Protein AF-A0A5F5XV29-F1 (afdb_monomer)

Structure (mmCIF, N/CA/C/O backbone):
data_AF-A0A5F5XV29-F1
#
_entry.id   AF-A0A5F5XV29-F1
#
loop_
_atom_site.group_PDB
_atom_site.id
_atom_site.type_symbol
_atom_site.label_atom_id
_atom_site.label_alt_id
_atom_site.label_comp_id
_atom_site.label_asym_id
_atom_site.label_entity_id
_atom_site.label_seq_id
_atom_site.pdbx_PDB_ins_code
_atom_site.Cartn_x
_atom_site.Cartn_y
_atom_site.Cartn_z
_atom_site.occupancy
_atom_site.B_iso_or_equiv
_atom_site.auth_seq_id
_atom_site.auth_comp_id
_atom_site.auth_asym_id
_atom_site.auth_atom_id
_atom_site.pdbx_PDB_model_num
ATOM 1 N N . PRO A 1 1 ? -8.178 4.969 -48.015 1.00 49.19 1 PRO A N 1
ATOM 2 C CA . PRO A 1 1 ? -8.068 6.193 -47.185 1.00 49.19 1 PRO A CA 1
ATOM 3 C C . PRO A 1 1 ? -8.388 5.850 -45.717 1.00 49.19 1 PRO A C 1
ATOM 5 O O . PRO A 1 1 ? -9.546 5.741 -45.350 1.00 49.19 1 PRO A O 1
ATOM 8 N N . HIS A 1 2 ? -7.416 5.438 -44.909 1.00 42.50 2 HIS A N 1
ATOM 9 C CA . HIS A 1 2 ? -6.551 6.347 -44.158 1.00 42.50 2 HIS A CA 1
ATOM 10 C C . HIS A 1 2 ? -5.241 5.617 -43.819 1.00 42.50 2 HIS A C 1
ATOM 12 O O . HIS A 1 2 ? -5.261 4.433 -43.494 1.00 42.50 2 HIS A O 1
ATOM 18 N N . SER A 1 3 ? -4.103 6.297 -43.945 1.00 45.97 3 SER A N 1
ATOM 19 C CA . SER A 1 3 ? -2.781 5.707 -43.734 1.00 45.97 3 SER A CA 1
ATOM 20 C C . SER A 1 3 ? -2.498 5.455 -42.252 1.00 45.97 3 SER A C 1
ATOM 22 O O . SER A 1 3 ? -2.628 6.389 -41.461 1.00 45.97 3 SER A O 1
ATOM 24 N N . THR A 1 4 ? -1.985 4.280 -41.897 1.00 53.47 4 THR A N 1
ATOM 25 C CA . THR A 1 4 ? -1.150 4.111 -40.698 1.00 53.47 4 THR A CA 1
ATOM 26 C C . THR A 1 4 ? 0.297 4.006 -41.158 1.00 53.47 4 THR A C 1
ATOM 28 O O . THR A 1 4 ? 0.827 2.933 -41.438 1.00 53.47 4 THR A O 1
ATOM 31 N N . ARG A 1 5 ? 0.899 5.183 -41.345 1.00 48.19 5 ARG A N 1
ATOM 32 C CA . ARG A 1 5 ? 2.348 5.357 -41.411 1.00 48.19 5 ARG A CA 1
ATOM 33 C C . ARG A 1 5 ? 2.911 5.085 -40.016 1.00 48.19 5 ARG A C 1
ATOM 35 O O . ARG A 1 5 ? 2.464 5.73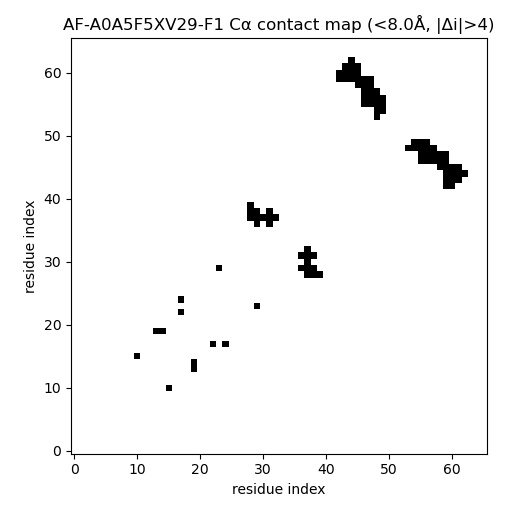2 -39.077 1.00 48.19 5 ARG A O 1
ATOM 42 N N . GLY A 1 6 ? 3.917 4.218 -39.945 1.00 48.97 6 GLY A N 1
ATOM 43 C CA . GLY A 1 6 ? 4.789 4.052 -38.785 1.00 48.97 6 GLY A CA 1
ATOM 44 C C . GLY A 1 6 ? 4.258 3.057 -37.766 1.00 48.97 6 GLY A C 1
ATOM 45 O O . GLY A 1 6 ? 3.364 3.391 -37.012 1.00 48.97 6 GLY A O 1
ATOM 46 N N . ASP A 1 7 ? 4.799 1.842 -37.795 1.00 48.47 7 ASP A N 1
ATOM 47 C CA . ASP A 1 7 ? 5.284 1.110 -36.615 1.00 48.47 7 ASP A CA 1
ATOM 48 C C . ASP A 1 7 ? 5.800 -0.262 -37.077 1.00 48.47 7 ASP A C 1
ATOM 50 O O . ASP A 1 7 ? 5.420 -1.317 -36.576 1.00 48.47 7 ASP A O 1
ATOM 54 N N . GLU A 1 8 ? 6.714 -0.262 -38.053 1.00 51.06 8 GLU A N 1
ATOM 55 C CA . GLU A 1 8 ? 7.624 -1.394 -38.222 1.00 51.06 8 GLU A CA 1
ATOM 56 C C . GLU A 1 8 ? 8.681 -1.273 -37.118 1.00 51.06 8 GLU A C 1
ATOM 58 O O . GLU A 1 8 ? 9.823 -0.874 -37.338 1.00 51.06 8 GLU A O 1
ATOM 63 N N . GLN A 1 9 ? 8.254 -1.514 -35.875 1.00 58.59 9 GLN A N 1
ATOM 64 C CA . GLN A 1 9 ? 9.169 -1.719 -34.763 1.00 58.59 9 GLN A CA 1
ATOM 65 C C . GLN A 1 9 ? 9.810 -3.075 -35.001 1.00 58.59 9 GLN A C 1
ATOM 67 O O . GLN A 1 9 ? 9.286 -4.122 -34.621 1.00 58.59 9 GLN A O 1
ATOM 72 N N . SER A 1 10 ? 10.937 -3.024 -35.707 1.00 53.94 10 SER A N 1
ATOM 73 C CA . SER A 1 10 ? 11.900 -4.102 -35.797 1.00 53.94 10 SER A CA 1
ATOM 74 C C . SER A 1 10 ? 12.093 -4.683 -34.399 1.00 53.94 10 SER A C 1
ATOM 76 O O . SER A 1 10 ? 12.659 -4.053 -33.509 1.00 53.94 10 SER A O 1
ATOM 78 N N . LEU A 1 11 ? 11.566 -5.887 -34.180 1.00 51.84 11 LEU A N 1
ATOM 79 C CA . LEU A 1 11 ? 11.947 -6.704 -33.039 1.00 51.84 11 LEU A CA 1
ATOM 80 C C . LEU A 1 11 ? 13.470 -6.869 -33.147 1.00 51.84 11 LEU A C 1
ATOM 82 O O . LEU A 1 11 ? 13.923 -7.480 -34.120 1.00 51.84 11 LEU A O 1
ATOM 86 N N . PRO A 1 12 ? 14.284 -6.314 -32.229 1.00 53.22 12 PRO A N 1
ATOM 87 C CA . PRO A 1 12 ? 15.709 -6.588 -32.262 1.00 53.22 12 PRO A CA 1
ATOM 88 C C . PRO A 1 12 ? 15.910 -8.116 -32.190 1.00 53.22 12 PRO A C 1
ATOM 90 O O . PRO A 1 12 ? 15.149 -8.795 -31.493 1.00 53.22 12 PRO A O 1
ATOM 93 N N . PRO A 1 13 ? 16.909 -8.684 -32.898 1.00 57.41 13 PRO A N 1
ATOM 94 C CA . PRO A 1 13 ? 17.139 -10.138 -32.973 1.00 57.41 13 PRO A CA 1
ATOM 95 C C . PRO A 1 13 ? 17.352 -10.783 -31.595 1.00 57.41 13 PRO A C 1
ATOM 97 O O . PRO A 1 13 ? 17.206 -11.991 -31.414 1.00 57.41 13 PRO A O 1
ATOM 100 N N . HIS A 1 14 ? 17.635 -9.954 -30.598 1.00 57.62 14 HIS A N 1
ATOM 101 C CA . HIS A 1 14 ? 17.558 -10.279 -29.192 1.00 57.62 14 HIS A CA 1
ATOM 102 C C . HIS A 1 14 ? 16.398 -9.458 -28.632 1.00 57.62 14 HIS A C 1
ATOM 104 O O . HIS A 1 14 ? 16.454 -8.233 -28.689 1.00 57.62 14 HIS A O 1
ATOM 110 N N . GLY A 1 15 ? 15.332 -10.127 -28.171 1.00 57.28 15 GLY A N 1
ATOM 111 C CA . GLY A 1 15 ? 14.112 -9.486 -27.666 1.00 57.28 15 GLY A CA 1
ATOM 112 C C . GLY A 1 15 ? 14.362 -8.415 -26.595 1.00 57.28 15 GLY A C 1
ATOM 113 O O . GLY A 1 15 ? 15.495 -8.185 -26.190 1.00 57.28 15 GLY A O 1
ATOM 114 N N . SER A 1 16 ? 13.291 -7.758 -26.133 1.00 59.25 16 SER A N 1
ATOM 115 C CA . SER A 1 16 ? 13.351 -6.579 -25.249 1.00 59.25 16 SER A CA 1
ATOM 116 C C . SER A 1 16 ? 14.519 -6.592 -24.247 1.00 59.25 16 SER A C 1
ATOM 118 O O . SER A 1 16 ? 14.790 -7.601 -23.596 1.00 59.25 16 SER A O 1
ATOM 120 N N . LEU A 1 17 ? 15.189 -5.445 -24.089 1.00 59.06 17 LEU A N 1
ATOM 121 C CA . LEU A 1 17 ? 16.400 -5.243 -23.271 1.00 59.06 17 LEU A CA 1
ATOM 122 C C . LEU A 1 17 ? 16.282 -5.766 -21.819 1.00 59.06 17 LEU A C 1
ATOM 124 O O . LEU A 1 17 ? 17.280 -6.063 -21.166 1.00 59.06 17 LEU A O 1
ATOM 128 N N . ASN A 1 18 ? 15.051 -5.958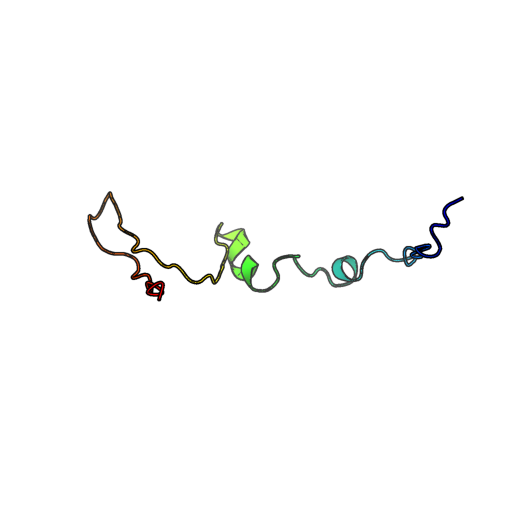 -21.337 1.00 54.16 18 ASN A N 1
ATOM 129 C CA . ASN A 1 18 ? 14.725 -6.597 -20.061 1.00 54.16 18 ASN A CA 1
ATOM 130 C C . ASN A 1 18 ? 15.150 -8.078 -19.982 1.00 54.16 18 ASN A C 1
ATOM 132 O O . ASN A 1 18 ? 15.425 -8.572 -18.890 1.00 54.16 18 ASN A O 1
ATOM 136 N N . ARG A 1 19 ? 15.223 -8.789 -21.115 1.00 53.81 19 ARG A N 1
ATOM 137 C CA . ARG A 1 19 ? 15.655 -10.194 -21.196 1.00 53.81 19 ARG A CA 1
ATOM 138 C C . ARG A 1 19 ? 17.180 -10.337 -21.254 1.00 53.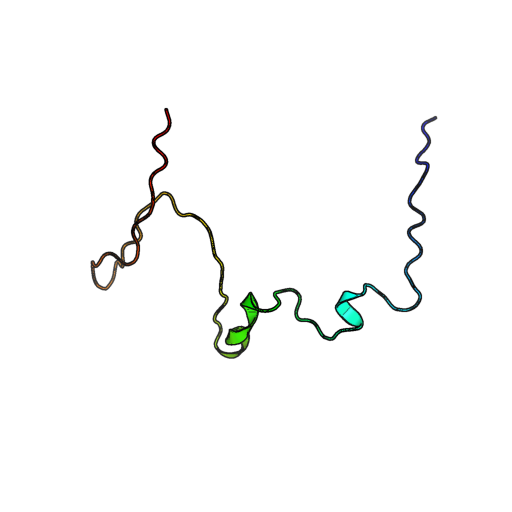81 19 ARG A C 1
ATOM 140 O O . ARG A 1 19 ? 17.691 -11.379 -20.866 1.00 53.81 19 ARG A O 1
ATOM 147 N N . TYR A 1 20 ? 17.896 -9.293 -21.681 1.00 54.38 20 TYR A N 1
ATOM 148 C CA . TYR A 1 20 ? 19.363 -9.275 -21.767 1.00 54.38 20 TYR A CA 1
ATOM 149 C C . TYR A 1 20 ? 20.044 -9.144 -20.390 1.00 54.38 20 TYR A C 1
ATOM 151 O O . TYR A 1 20 ? 21.163 -9.609 -20.209 1.00 54.38 20 TYR A O 1
ATOM 159 N N . HIS A 1 21 ? 19.358 -8.575 -19.389 1.00 57.16 21 HIS A N 1
ATOM 160 C CA . HIS A 1 21 ? 19.949 -8.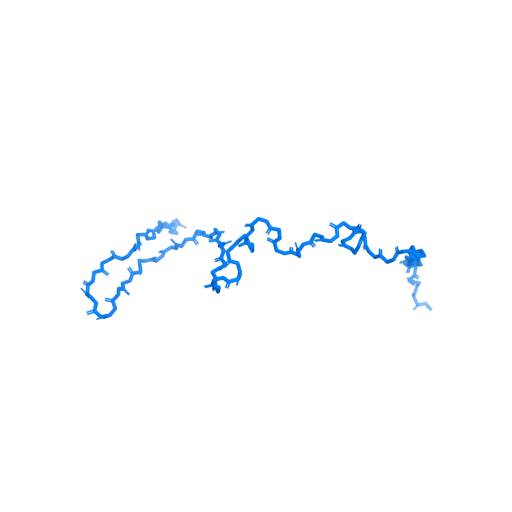266 -18.077 1.00 57.16 21 HIS A CA 1
ATOM 161 C C . HIS A 1 21 ? 19.444 -9.106 -16.893 1.00 57.16 21 HIS A C 1
ATOM 163 O O . HIS A 1 21 ? 19.738 -8.745 -15.754 1.00 57.16 21 HIS A O 1
ATOM 169 N N . ASN A 1 22 ? 18.677 -10.190 -17.102 1.00 56.81 22 ASN A N 1
ATOM 170 C CA . ASN A 1 22 ? 18.068 -10.979 -16.007 1.00 56.81 22 ASN A CA 1
ATOM 171 C C . ASN A 1 22 ? 17.377 -10.101 -14.939 1.00 56.81 22 ASN A C 1
ATOM 173 O O . ASN A 1 22 ? 17.283 -10.462 -13.764 1.00 56.81 22 ASN A O 1
ATOM 177 N N . SER A 1 23 ? 16.927 -8.903 -15.321 1.00 63.09 23 SER A N 1
ATOM 178 C CA . SER A 1 23 ? 16.419 -7.933 -14.367 1.00 63.09 23 SER A CA 1
ATOM 179 C C . SER A 1 23 ? 14.959 -8.256 -14.117 1.00 63.09 23 SER A C 1
ATOM 181 O O . SER A 1 23 ? 14.136 -8.133 -15.026 1.00 63.09 23 SER A O 1
ATOM 183 N N . HIS A 1 24 ? 14.639 -8.672 -12.890 1.00 66.75 24 HIS A N 1
ATOM 184 C CA . HIS A 1 24 ? 13.259 -8.894 -12.475 1.00 66.75 24 HIS A CA 1
ATOM 185 C C . HIS A 1 24 ? 12.417 -7.653 -12.840 1.00 66.75 24 HIS A C 1
ATOM 187 O O . HIS A 1 24 ? 12.829 -6.542 -12.492 1.00 66.75 24 HIS A O 1
ATOM 193 N N . PRO A 1 25 ? 11.248 -7.791 -13.497 1.00 70.44 25 PRO A N 1
ATOM 194 C CA . PRO A 1 25 ? 10.430 -6.651 -13.935 1.00 70.44 25 PRO A CA 1
ATOM 195 C C . PRO A 1 25 ? 10.090 -5.667 -12.804 1.00 70.44 25 PRO A C 1
ATOM 197 O O . PRO A 1 25 ? 9.964 -4.467 -13.019 1.00 70.44 25 PRO A O 1
ATOM 200 N N . LEU A 1 26 ? 10.000 -6.178 -11.572 1.00 70.06 26 LEU A N 1
ATOM 201 C CA . LEU A 1 26 ? 9.727 -5.398 -10.357 1.00 70.06 26 LEU A CA 1
ATOM 202 C C . LEU A 1 26 ? 10.988 -4.834 -9.658 1.00 70.06 26 LEU A C 1
ATOM 204 O O . LEU A 1 26 ? 10.859 -4.160 -8.637 1.00 70.06 26 LEU A O 1
ATOM 208 N N . ARG A 1 27 ? 12.194 -5.080 -10.189 1.00 75.94 27 ARG A N 1
ATOM 209 C CA . ARG A 1 27 ? 13.493 -4.559 -9.710 1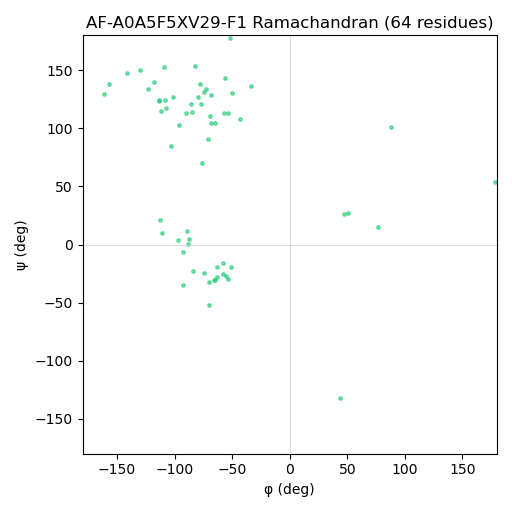.00 75.94 27 ARG A CA 1
ATOM 210 C C . ARG A 1 27 ? 13.633 -4.633 -8.177 1.00 75.94 27 ARG A C 1
ATOM 212 O O . ARG A 1 27 ? 13.328 -5.663 -7.580 1.00 75.94 27 ARG A O 1
ATOM 219 N N . GLU A 1 28 ? 14.061 -3.552 -7.525 1.00 73.38 28 GLU A N 1
ATOM 220 C CA . GLU A 1 28 ? 14.280 -3.473 -6.071 1.00 73.38 28 GLU A CA 1
ATOM 221 C C . GLU A 1 28 ? 13.037 -3.795 -5.233 1.00 73.38 28 GLU A C 1
ATOM 223 O O . GLU A 1 28 ? 13.152 -4.250 -4.093 1.00 73.38 28 GLU A O 1
ATOM 228 N N . ARG A 1 29 ? 11.836 -3.607 -5.793 1.00 75.06 29 ARG A N 1
ATOM 229 C CA . ARG A 1 29 ? 10.579 -3.883 -5.087 1.00 75.06 29 ARG A CA 1
ATOM 230 C C . ARG A 1 29 ? 10.411 -5.369 -4.787 1.00 75.06 29 ARG A C 1
ATOM 232 O O . ARG A 1 29 ? 9.838 -5.714 -3.757 1.00 75.06 29 ARG A O 1
ATOM 239 N N . ALA A 1 30 ? 10.957 -6.235 -5.642 1.00 80.06 30 ALA A N 1
ATOM 240 C CA . ALA A 1 30 ? 10.928 -7.688 -5.489 1.00 80.06 30 ALA A CA 1
ATOM 241 C C . ALA A 1 30 ? 12.112 -8.255 -4.687 1.00 80.06 30 ALA A C 1
ATOM 243 O O . ALA A 1 30 ? 12.281 -9.471 -4.633 1.00 80.06 30 ALA A O 1
ATOM 244 N N . ARG A 1 31 ? 12.912 -7.420 -4.006 1.00 83.06 31 ARG A N 1
ATOM 245 C CA . ARG A 1 31 ? 14.059 -7.893 -3.206 1.00 83.06 31 ARG A CA 1
ATOM 246 C C . ARG A 1 31 ? 13.678 -8.943 -2.151 1.00 83.06 31 ARG A C 1
ATOM 248 O O . ARG A 1 31 ? 14.517 -9.752 -1.775 1.00 83.06 31 ARG A O 1
ATOM 255 N N . LYS A 1 32 ? 12.431 -8.931 -1.667 1.00 82.69 32 LYS A N 1
ATOM 256 C CA . LYS A 1 32 ? 11.902 -9.888 -0.679 1.00 82.69 32 LYS A CA 1
ATOM 257 C C . LYS A 1 32 ? 10.824 -10.820 -1.250 1.00 82.69 32 LYS A C 1
ATOM 259 O O . LYS A 1 32 ? 10.046 -11.394 -0.492 1.00 82.69 32 LYS A O 1
ATOM 264 N N . LEU A 1 33 ? 10.776 -10.997 -2.572 1.00 83.56 33 LEU A N 1
ATOM 265 C CA . LEU A 1 33 ? 9.728 -11.793 -3.214 1.00 83.56 33 LEU A CA 1
ATOM 266 C C . LEU A 1 33 ? 9.791 -13.280 -2.830 1.00 83.56 33 LEU A C 1
ATOM 268 O O . LEU A 1 33 ? 8.749 -13.911 -2.703 1.00 83.56 33 LEU A O 1
ATOM 272 N N . SER A 1 34 ? 10.981 -13.819 -2.546 1.00 84.25 34 SER A N 1
ATOM 273 C CA . SER A 1 34 ? 11.145 -15.184 -2.015 1.00 84.25 34 SER A CA 1
ATOM 274 C C . SER A 1 34 ? 10.501 -15.394 -0.639 1.00 84.25 34 SER A C 1
ATOM 276 O O . SER A 1 34 ? 10.226 -16.526 -0.264 1.00 84.25 34 SER A O 1
ATOM 278 N N . GLN A 1 35 ? 10.234 -14.314 0.102 1.00 89.12 35 GLN A N 1
ATOM 279 C CA . GLN A 1 35 ? 9.507 -14.321 1.377 1.00 89.12 35 GLN A CA 1
ATOM 280 C C . GLN A 1 35 ? 8.020 -13.965 1.193 1.00 89.12 35 GLN A C 1
ATOM 282 O O . GLN A 1 35 ? 7.305 -13.801 2.175 1.00 89.12 35 GLN A O 1
ATOM 287 N N . GLY A 1 36 ? 7.557 -13.784 -0.051 1.00 88.25 36 GLY A N 1
ATOM 288 C CA . GLY A 1 36 ? 6.194 -13.349 -0.367 1.00 88.25 36 GLY A CA 1
ATOM 289 C C . GLY A 1 36 ? 5.931 -11.853 -0.151 1.00 88.25 36 GLY A C 1
ATOM 290 O O . GLY A 1 36 ? 4.776 -11.442 -0.121 1.00 88.25 36 GLY A O 1
ATOM 291 N N . ILE A 1 37 ? 6.970 -11.021 0.004 1.00 88.62 37 ILE A N 1
ATOM 292 C CA . ILE A 1 37 ? 6.827 -9.593 0.336 1.00 88.62 37 ILE A CA 1
ATOM 293 C C . IL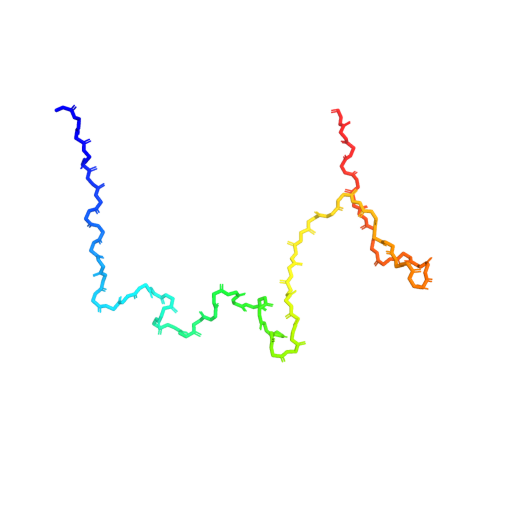E A 1 37 ? 7.176 -8.719 -0.876 1.00 88.62 37 ILE A C 1
ATOM 295 O O . ILE A 1 37 ? 8.295 -8.775 -1.394 1.00 88.62 37 ILE A O 1
ATOM 299 N N . LEU A 1 38 ? 6.244 -7.846 -1.275 1.00 87.62 38 LEU A N 1
ATOM 300 C CA . LEU A 1 38 ? 6.425 -6.847 -2.332 1.00 87.62 38 LEU A CA 1
ATOM 301 C C . LEU A 1 38 ? 6.385 -5.429 -1.749 1.00 87.62 38 LEU A C 1
ATOM 303 O O . LEU A 1 38 ? 5.416 -5.039 -1.103 1.00 87.62 38 LEU A O 1
ATOM 307 N N . ILE A 1 39 ? 7.432 -4.640 -1.995 1.00 85.75 39 ILE A N 1
ATOM 308 C CA . ILE A 1 39 ? 7.525 -3.270 -1.474 1.00 85.75 39 ILE A CA 1
ATOM 309 C C . ILE A 1 39 ? 6.901 -2.295 -2.481 1.00 85.75 39 ILE A C 1
ATOM 311 O O . ILE A 1 39 ? 7.445 -2.076 -3.565 1.00 85.75 39 ILE A O 1
ATOM 315 N N . ILE A 1 40 ? 5.780 -1.668 -2.117 1.00 84.31 40 ILE A N 1
ATOM 316 C CA . ILE A 1 40 ? 5.101 -0.642 -2.924 1.00 84.31 40 ILE A CA 1
ATOM 317 C C . ILE A 1 40 ? 4.970 0.635 -2.088 1.00 84.31 40 ILE A C 1
ATOM 319 O O . ILE A 1 40 ? 4.589 0.576 -0.925 1.00 84.31 40 ILE A O 1
ATOM 323 N N . ARG A 1 41 ? 5.301 1.789 -2.680 1.00 81.88 41 ARG A N 1
ATOM 324 C CA . ARG A 1 41 ? 5.089 3.118 -2.086 1.00 81.88 41 ARG A CA 1
ATOM 325 C C . ARG A 1 41 ? 3.941 3.808 -2.815 1.00 81.88 41 ARG A C 1
ATOM 327 O O . ARG A 1 41 ? 4.056 4.027 -4.020 1.00 81.88 41 ARG A O 1
ATOM 334 N N . PHE A 1 42 ? 2.867 4.111 -2.099 1.00 81.94 42 PHE A N 1
ATOM 335 C CA . PHE A 1 42 ? 1.737 4.907 -2.570 1.00 81.94 42 PHE A CA 1
ATOM 336 C C . PHE A 1 42 ? 1.254 5.810 -1.430 1.00 81.94 42 PHE A C 1
ATOM 338 O O . PHE A 1 42 ? 1.376 5.441 -0.263 1.00 81.94 42 PHE A O 1
ATOM 345 N N . GLU A 1 43 ? 0.753 6.997 -1.769 1.00 84.06 43 GLU A N 1
ATOM 346 C CA . GLU A 1 43 ? 0.108 7.892 -0.805 1.00 84.06 43 GLU A CA 1
ATOM 347 C C . GLU A 1 43 ? -1.278 7.340 -0.466 1.00 84.06 43 GLU A C 1
ATOM 349 O O . GLU A 1 43 ? -2.048 6.981 -1.360 1.00 84.06 43 GLU A O 1
ATOM 354 N N . MET A 1 44 ?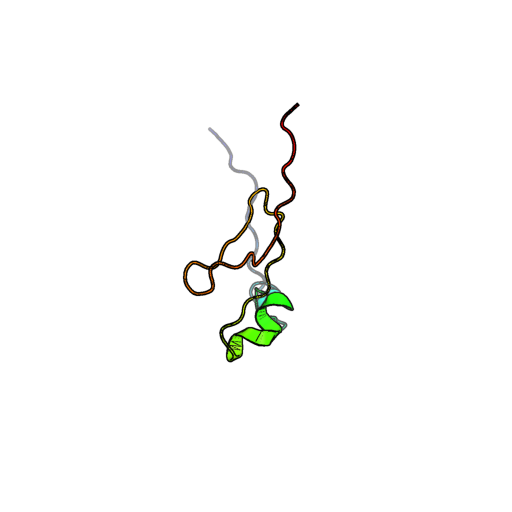 -1.600 7.261 0.822 1.00 86.19 44 MET A N 1
ATOM 355 C CA . MET A 1 44 ? -2.902 6.800 1.292 1.00 86.19 44 MET A CA 1
ATOM 356 C C . MET A 1 44 ? -3.647 7.952 1.965 1.00 86.19 44 MET A C 1
ATOM 358 O O . MET A 1 44 ? -3.126 8.506 2.929 1.00 86.19 44 MET A O 1
ATOM 362 N N . PRO A 1 45 ? -4.868 8.299 1.520 1.00 84.06 45 PRO A N 1
ATOM 363 C CA . PRO A 1 45 ? -5.656 9.369 2.134 1.00 84.06 45 PRO A CA 1
ATOM 364 C C . PRO A 1 45 ? -6.525 8.885 3.308 1.00 84.06 45 PRO A C 1
ATOM 366 O O . PRO A 1 45 ? -7.332 9.651 3.829 1.00 84.06 45 PRO A O 1
ATOM 369 N N . TYR A 1 46 ? -6.400 7.613 3.706 1.00 86.19 46 TYR A N 1
ATOM 370 C CA . TYR A 1 46 ? -7.231 6.973 4.728 1.00 86.19 46 TYR A CA 1
ATOM 371 C C . TYR A 1 46 ? -6.386 6.249 5.774 1.00 86.19 46 TYR A C 1
ATOM 373 O O . TYR A 1 46 ? -5.315 5.726 5.468 1.00 86.19 46 TYR A O 1
ATOM 381 N N . ASN A 1 47 ? -6.919 6.179 6.993 1.00 85.75 47 ASN A N 1
ATOM 382 C CA . ASN A 1 47 ? -6.310 5.474 8.116 1.00 85.75 47 ASN A CA 1
ATOM 383 C C . ASN A 1 47 ? -6.534 3.962 8.017 1.00 85.75 47 ASN A C 1
ATOM 385 O O . ASN A 1 47 ? -7.641 3.507 7.724 1.00 85.75 47 ASN A O 1
ATOM 389 N N . ILE A 1 48 ? -5.493 3.190 8.322 1.00 87.19 48 ILE A N 1
ATOM 390 C CA . ILE A 1 48 ? -5.536 1.727 8.336 1.00 87.19 48 ILE A CA 1
ATOM 391 C C . ILE A 1 48 ? -5.649 1.238 9.778 1.00 87.19 48 ILE A C 1
ATOM 393 O O . ILE A 1 48 ? -4.809 1.555 10.627 1.00 87.19 48 ILE A O 1
ATOM 397 N N . TRP A 1 49 ? -6.648 0.396 10.031 1.00 90.31 49 TRP A N 1
ATOM 398 C CA . TRP A 1 49 ? -6.905 -0.218 11.330 1.00 90.31 49 TRP A CA 1
ATOM 399 C C . TRP A 1 49 ? -6.782 -1.736 11.249 1.00 90.31 49 TRP A C 1
ATOM 4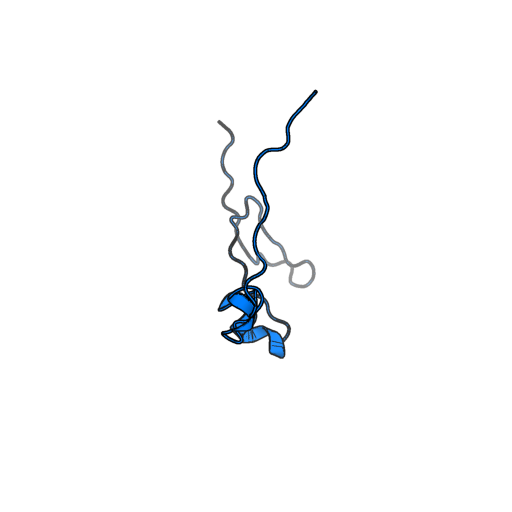01 O O . TRP A 1 49 ? -7.214 -2.356 10.278 1.00 90.31 49 TRP A O 1
ATOM 411 N N . CYS A 1 50 ? -6.191 -2.338 12.280 1.00 86.81 50 CYS A N 1
ATOM 412 C CA . CYS A 1 50 ? -6.179 -3.785 12.445 1.00 86.81 50 CYS A CA 1
ATOM 413 C C . CYS A 1 50 ? -7.454 -4.231 13.160 1.00 86.81 50 CYS A C 1
ATOM 415 O O . CYS A 1 50 ? -7.655 -3.843 14.308 1.00 86.81 50 CYS A O 1
ATOM 417 N N . ASP A 1 51 ? -8.264 -5.090 12.546 1.00 90.62 51 ASP A N 1
ATOM 418 C CA . ASP A 1 51 ? -9.469 -5.611 13.208 1.00 90.62 51 ASP A CA 1
ATOM 419 C C . ASP A 1 51 ? -9.136 -6.584 14.359 1.00 90.62 51 ASP A C 1
ATOM 421 O O . ASP A 1 51 ? -9.796 -6.597 15.393 1.00 90.62 51 ASP A O 1
ATOM 425 N N . GLY A 1 52 ? -8.032 -7.333 14.241 1.00 93.75 52 GLY A N 1
ATOM 426 C CA . GLY A 1 52 ? -7.589 -8.263 15.285 1.00 93.75 52 GLY A CA 1
ATOM 427 C C . GLY A 1 52 ? -7.069 -7.562 16.545 1.00 93.75 52 GLY A C 1
ATOM 428 O O . GLY A 1 52 ? -7.515 -7.850 17.652 1.00 93.75 52 GLY A O 1
ATOM 429 N N . CYS A 1 53 ? -6.134 -6.620 16.386 1.00 90.25 53 CYS A N 1
ATOM 430 C CA . CYS A 1 53 ? -5.493 -5.932 17.516 1.00 90.25 53 CYS A CA 1
ATOM 431 C C . CYS A 1 53 ? -6.188 -4.620 17.916 1.00 90.25 53 CYS A C 1
ATOM 433 O O . CYS A 1 53 ? -5.762 -3.991 18.880 1.00 90.25 53 CYS A O 1
ATOM 435 N N . LYS A 1 54 ? -7.195 -4.169 17.151 1.00 86.25 54 LYS A N 1
ATOM 436 C CA . LYS A 1 54 ? -7.898 -2.875 17.297 1.00 86.25 54 LYS A CA 1
ATOM 437 C C . LYS A 1 54 ? -6.979 -1.651 17.385 1.00 86.25 54 LYS A C 1
ATOM 439 O O . LYS A 1 54 ? -7.344 -0.624 17.948 1.00 86.25 54 LYS A O 1
ATOM 444 N N . ASN A 1 55 ? -5.794 -1.757 16.790 1.00 87.19 55 ASN A N 1
ATOM 445 C CA . ASN A 1 55 ? -4.774 -0.718 16.799 1.00 87.19 55 ASN A CA 1
ATOM 446 C C . ASN A 1 55 ? -4.617 -0.079 15.421 1.00 87.19 55 ASN A C 1
ATOM 448 O O . ASN A 1 55 ? -4.851 -0.705 14.381 1.00 87.19 55 ASN A O 1
ATOM 452 N N . HIS A 1 56 ? -4.182 1.176 15.438 1.00 86.19 56 HIS A N 1
ATOM 453 C CA . HIS A 1 56 ? -3.886 1.945 14.243 1.00 86.19 56 HIS A CA 1
ATOM 454 C C . HIS A 1 56 ? -2.537 1.513 13.655 1.00 86.19 56 HIS A C 1
ATOM 456 O O . HIS A 1 56 ? -1.517 1.576 14.341 1.00 86.19 56 HIS A O 1
ATOM 462 N N . ILE A 1 57 ? -2.534 1.054 12.399 1.00 89.44 57 ILE A N 1
ATOM 463 C CA . ILE A 1 57 ? -1.321 0.572 11.715 1.00 89.44 57 ILE A CA 1
ATOM 464 C C . ILE A 1 57 ? -0.655 1.702 10.923 1.00 89.44 57 ILE A C 1
ATOM 466 O O . ILE A 1 57 ? 0.570 1.750 10.825 1.00 89.44 57 ILE A O 1
ATOM 470 N N . GLY A 1 58 ? -1.443 2.615 10.354 1.00 86.00 58 GLY A N 1
ATOM 471 C CA . GLY A 1 58 ? -0.909 3.677 9.509 1.00 86.00 58 GLY A CA 1
ATOM 472 C C . GLY A 1 58 ? -1.881 4.831 9.343 1.00 86.00 58 GLY A C 1
ATOM 473 O O . GLY A 1 58 ? -3.040 4.615 8.988 1.00 86.00 58 GLY A O 1
ATOM 474 N N . MET A 1 59 ? -1.375 6.043 9.583 1.00 83.44 59 MET A N 1
ATOM 475 C CA . MET A 1 59 ? -2.097 7.290 9.348 1.00 83.44 59 MET A CA 1
ATOM 476 C C . MET A 1 59 ? -2.037 7.637 7.865 1.00 83.44 59 MET A C 1
ATOM 478 O O . MET A 1 59 ? -0.947 7.694 7.296 1.00 83.44 59 MET A O 1
ATOM 482 N N . GLY A 1 60 ? -3.194 7.875 7.257 1.00 82.38 60 GLY A N 1
ATOM 483 C CA . GLY A 1 60 ? -3.255 8.487 5.935 1.00 82.38 60 GLY A CA 1
ATOM 484 C C . GLY A 1 60 ? -3.126 10.004 6.036 1.00 82.38 60 GLY A C 1
ATOM 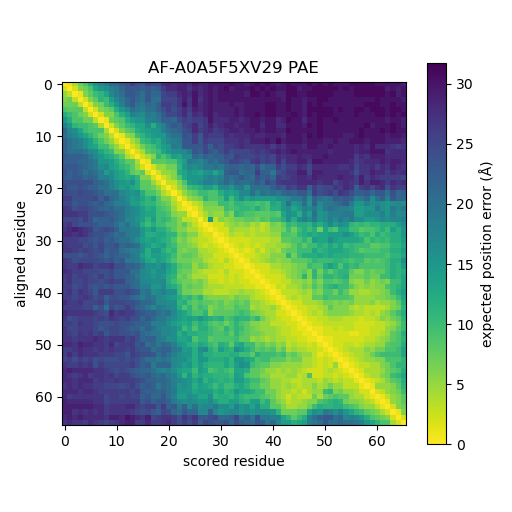485 O O . GLY A 1 60 ? -3.501 10.585 7.052 1.00 82.38 60 GLY A O 1
ATOM 486 N N . GLU A 1 61 ? -2.634 10.656 4.985 1.00 81.38 61 GLU A N 1
ATOM 487 C CA . GLU A 1 61 ? -2.650 12.119 4.892 1.00 81.38 61 GLU A CA 1
ATOM 488 C C . GLU A 1 61 ? -3.877 12.546 4.075 1.00 81.38 61 GLU A C 1
ATOM 490 O O . GLU A 1 61 ? -3.896 12.387 2.847 1.00 81.38 61 GLU A O 1
ATOM 495 N N . PRO A 1 62 ? -4.951 13.033 4.722 1.00 74.00 62 PRO A N 1
ATOM 496 C CA . PRO A 1 62 ? -6.123 13.479 3.997 1.00 74.00 62 PRO A CA 1
ATOM 497 C C . PRO A 1 62 ? -5.770 14.756 3.235 1.00 74.00 62 PRO A C 1
ATOM 499 O O . PRO A 1 62 ? -5.610 15.824 3.824 1.00 74.00 62 PRO A O 1
ATOM 502 N N . ARG A 1 63 ? -5.709 14.675 1.901 1.00 76.25 63 ARG A N 1
ATOM 503 C CA . ARG A 1 63 ? -5.801 15.887 1.083 1.00 76.25 63 ARG A CA 1
ATOM 504 C C . ARG A 1 63 ? -7.189 16.473 1.296 1.00 76.25 63 ARG A C 1
ATOM 506 O O . ARG A 1 63 ? -8.174 15.942 0.779 1.00 76.25 63 ARG A O 1
ATOM 513 N N . LEU A 1 64 ? -7.259 17.550 2.075 1.00 69.75 64 LEU A N 1
ATOM 514 C CA . LEU A 1 64 ? -8.439 18.400 2.154 1.00 69.75 64 LEU A CA 1
ATOM 515 C C . LEU A 1 64 ? -8.784 18.811 0.717 1.00 69.75 64 LEU A C 1
ATOM 517 O O . LEU A 1 64 ? -7.988 19.469 0.048 1.00 69.75 64 LEU A O 1
ATOM 521 N N . ARG A 1 65 ? -9.930 18.349 0.208 1.00 64.25 65 ARG A N 1
ATOM 522 C CA . ARG A 1 65 ? -10.475 18.869 -1.047 1.00 64.25 65 ARG A CA 1
ATOM 523 C C . ARG A 1 65 ? -10.895 20.308 -0.755 1.00 64.25 65 ARG A C 1
ATOM 525 O O . ARG A 1 65 ? -11.862 20.505 -0.027 1.00 64.25 65 ARG A O 1
ATOM 532 N N . THR A 1 66 ? -10.107 21.268 -1.232 1.00 58.38 66 THR A N 1
ATOM 533 C CA . THR A 1 66 ? -10.510 22.678 -1.336 1.00 58.38 66 THR A CA 1
ATOM 534 C C . THR A 1 66 ? -11.648 22.824 -2.327 1.00 58.38 66 THR A C 1
ATOM 536 O O . THR A 1 66 ? -11.569 22.131 -3.371 1.00 58.38 66 THR A O 1
#

Secondary structure (DSSP, 8-state):
------------SS--HHHHTT--TTGGGGTBGGGTB-------SS-EE-TTT--EEE--------

Foldseek 3Di:
DDDPPDDPPPQPPDHDPCVVPVADPLHPQCPCVVVVGGDDDDQDLDWDADPVVRDTPDDGNNPDDD

Radius of gyration: 22.05 Å; Cα contacts (8 Å, |Δi|>4): 48; chains: 1; bounding box: 30×38×65 Å

Solvent-accessible surface area (backbone atoms only — not comparable to full-atom values): 4663 Å² total; per-residue (Å²): 142,80,87,84,78,86,79,88,72,73,73,53,98,63,63,66,74,59,72,78,63,79,52,58,93,60,50,80,34,44,76,42,44,95,77,75,41,73,64,80,91,78,91,46,63,55,70,42,70,38,83,89,78,73,40,81,76,42,84,33,64,64,76,77,83,127

Sequence (66 aa):
PHSTRGDEQSLPPHGSLNRYHNSHPLRERARKLSQGILIIRFEMPYNIWCDGCKNHIGMGEPRLRT

pLDDT: mean 72.09, std 15.09, range [42.5, 93.75]

Mean predicted aligned error: 16.15 Å